Protein AF-A0A1V9VBV7-F1 (afdb_monomer_lite)

Organism: NCBI:txid28198

pLDDT: mean 93.34, std 6.85, range [49.47, 98.5]

Radius of gyration: 16.04 Å; chains: 1; bounding box: 37×17×46 Å

InterPro domains:
  IPR013785 Aldolase-type TIM barrel [G3DSA:3.20.20.70] (1-87)

Foldseek 3Di:
DEDDVQDDAAQRHHHPLVVCVVVVDPVDDNVVSVVCCVPPVVVVCVVDPGHHDLLSVLCVVVVHDCPLVVVCVVVVPPPSVVSSVVVVPPD

Secondary structure (DSSP, 8-state):
--BGGG--STT---BHHHHHHHH--TTS-SHHHHHHIIIIIHHHHTT---S--HHHHHHHHTT--THHHHHHHHTT---HHHHHHHHHT--

Structure (mmCIF, N/CA/C/O backbone):
data_AF-A0A1V9VBV7-F1
#
_entry.id   AF-A0A1V9VBV7-F1
#
loop_
_atom_site.group_PDB
_atom_site.id
_atom_site.type_symbol
_atom_site.label_atom_id
_atom_site.label_alt_id
_atom_site.label_comp_id
_atom_site.label_asym_id
_atom_site.label_entity_id
_atom_site.label_seq_id
_atom_site.pdbx_PDB_ins_code
_atom_site.Cartn_x
_atom_site.Cartn_y
_atom_site.Cartn_z
_atom_site.occupancy
_atom_site.B_iso_or_equiv
_atom_site.auth_seq_id
_atom_site.auth_comp_id
_atom_site.auth_asym_id
_atom_site.auth_atom_id
_atom_site.pdbx_PDB_model_num
ATOM 1 N N . ASP A 1 1 ? 14.604 -4.507 -0.464 1.00 91.12 1 ASP A N 1
ATOM 2 C CA . ASP A 1 1 ? 13.547 -5.024 -1.353 1.00 91.12 1 ASP A CA 1
ATOM 3 C C . ASP A 1 1 ? 12.456 -4.001 -1.548 1.00 91.12 1 ASP A C 1
ATOM 5 O O . ASP A 1 1 ? 12.279 -3.132 -0.701 1.00 91.12 1 ASP A O 1
ATOM 9 N N . VAL A 1 2 ? 11.786 -4.079 -2.691 1.00 96.38 2 VAL A N 1
ATOM 10 C CA . VAL A 1 2 ? 10.740 -3.154 -3.137 1.00 96.38 2 VAL A CA 1
ATOM 11 C C . VAL A 1 2 ? 9.734 -3.909 -3.995 1.00 96.38 2 VAL A C 1
ATOM 13 O O . VAL A 1 2 ? 10.066 -4.954 -4.559 1.00 96.38 2 VAL A O 1
ATOM 16 N N . THR A 1 3 ? 8.533 -3.358 -4.138 1.00 96.81 3 THR A N 1
ATOM 17 C CA . THR A 1 3 ? 7.527 -3.833 -5.094 1.00 96.81 3 THR A CA 1
ATOM 18 C C . THR A 1 3 ? 6.981 -2.663 -5.904 1.00 96.81 3 THR A C 1
ATOM 20 O O . THR A 1 3 ? 7.034 -1.513 -5.469 1.00 96.81 3 THR A O 1
ATOM 23 N N . VAL A 1 4 ? 6.487 -2.938 -7.112 1.00 96.56 4 VAL A N 1
ATOM 24 C CA . VAL A 1 4 ? 5.868 -1.903 -7.953 1.00 96.56 4 VAL A CA 1
ATOM 25 C C . VAL A 1 4 ? 4.596 -1.387 -7.276 1.00 96.56 4 VAL A C 1
ATOM 27 O O . VAL A 1 4 ? 3.814 -2.197 -6.773 1.00 96.56 4 VAL A O 1
ATOM 30 N N . SER A 1 5 ? 4.414 -0.065 -7.218 1.00 95.50 5 SER A N 1
ATOM 31 C CA . SER A 1 5 ? 3.296 0.599 -6.521 1.00 95.50 5 SER A CA 1
ATOM 32 C C . SER A 1 5 ? 3.179 0.240 -5.036 1.00 95.50 5 SER A C 1
ATOM 34 O O . SER A 1 5 ? 2.105 0.319 -4.445 1.00 95.50 5 SER A O 1
ATOM 36 N N . GLY A 1 6 ? 4.265 -0.236 -4.415 1.00 95.75 6 GLY A N 1
ATOM 37 C CA . GLY A 1 6 ? 4.245 -0.688 -3.022 1.00 95.75 6 GLY A CA 1
ATOM 38 C C . GLY A 1 6 ? 3.309 -1.876 -2.773 1.00 95.75 6 GLY A C 1
ATOM 39 O O . GLY A 1 6 ? 2.940 -2.133 -1.627 1.00 95.75 6 GLY A O 1
ATOM 40 N N . LEU A 1 7 ? 2.928 -2.627 -3.815 1.00 94.31 7 LEU A N 1
ATOM 41 C CA . LEU A 1 7 ? 2.020 -3.766 -3.702 1.00 94.31 7 LEU A CA 1
ATOM 42 C C . LEU A 1 7 ? 2.499 -4.784 -2.663 1.00 94.31 7 LEU A C 1
ATOM 44 O O . LEU A 1 7 ? 3.642 -5.254 -2.670 1.00 94.31 7 LEU A O 1
ATOM 48 N N . GLY A 1 8 ? 1.586 -5.144 -1.774 1.00 92.00 8 GLY A N 1
ATOM 49 C CA . GLY A 1 8 ? 1.791 -6.100 -0.699 1.00 92.00 8 GLY A CA 1
ATOM 50 C C . GLY A 1 8 ? 0.571 -6.114 0.211 1.00 92.00 8 GLY A C 1
ATOM 51 O O . GLY A 1 8 ? -0.149 -5.123 0.299 1.00 92.00 8 GLY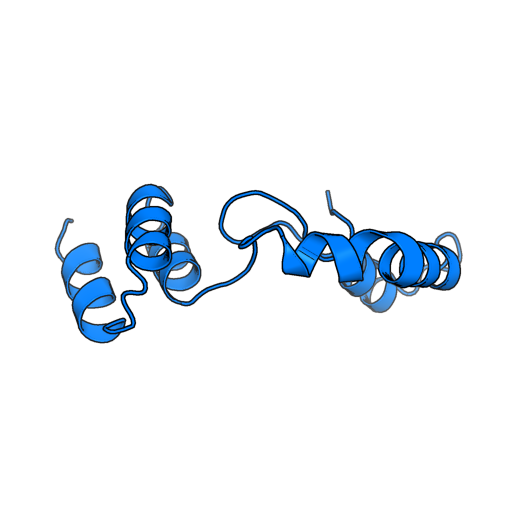 A O 1
ATOM 52 N N . ARG A 1 9 ? 0.323 -7.241 0.884 1.00 90.94 9 ARG A N 1
ATOM 53 C CA . ARG A 1 9 ? -0.749 -7.323 1.885 1.00 90.94 9 ARG A CA 1
ATOM 54 C C . ARG A 1 9 ? -0.503 -6.312 3.006 1.00 90.94 9 ARG A C 1
ATOM 56 O O . ARG A 1 9 ? 0.641 -6.014 3.342 1.00 90.94 9 ARG A O 1
ATOM 63 N N . GLY A 1 10 ? -1.575 -5.853 3.639 1.00 92.00 10 GLY A N 1
ATOM 64 C CA . GLY A 1 10 ? -1.465 -4.894 4.730 1.00 92.00 10 GLY A CA 1
ATOM 65 C C . GLY A 1 10 ? -1.155 -3.488 4.219 1.00 92.00 10 GLY A C 1
ATOM 66 O O . GLY A 1 10 ? -1.741 -3.047 3.232 1.00 92.00 10 GLY A O 1
ATOM 67 N N . ALA A 1 11 ? -0.201 -2.822 4.874 1.00 95.1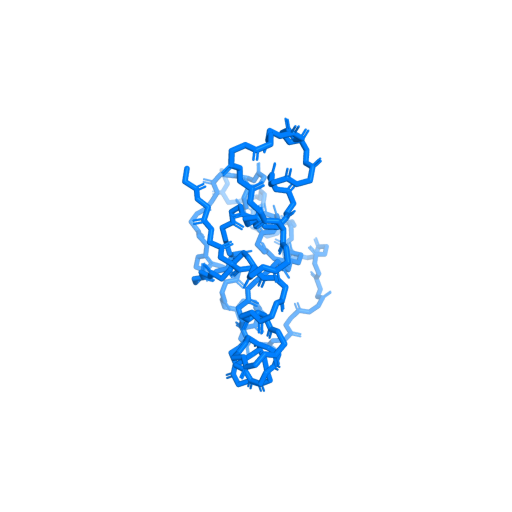2 11 ALA A N 1
ATOM 68 C CA . ALA A 1 11 ? 0.255 -1.473 4.534 1.00 95.12 11 ALA A CA 1
ATOM 69 C C . ALA A 1 11 ? 0.985 -1.376 3.181 1.00 95.12 11 ALA A C 1
ATOM 71 O O . ALA A 1 11 ? 1.219 -0.270 2.697 1.00 95.12 11 ALA A O 1
ATOM 72 N N . GLY A 1 12 ? 1.357 -2.518 2.595 1.00 94.88 12 GLY A N 1
ATOM 73 C CA . GLY A 1 12 ? 2.207 -2.592 1.413 1.00 94.88 12 GLY A CA 1
ATOM 74 C C . GLY A 1 12 ? 3.699 -2.663 1.747 1.00 94.88 12 GLY A C 1
ATOM 75 O O . GLY A 1 12 ? 4.101 -2.821 2.899 1.00 94.88 12 GLY A O 1
ATOM 76 N N . ASN A 1 13 ? 4.517 -2.571 0.704 1.00 96.00 13 ASN A N 1
ATOM 77 C CA . ASN A 1 13 ? 5.977 -2.567 0.765 1.00 96.00 13 ASN A CA 1
ATOM 78 C C . ASN A 1 13 ? 6.535 -1.209 0.317 1.00 96.00 13 ASN A C 1
ATOM 80 O O . ASN A 1 13 ? 5.802 -0.318 -0.107 1.00 96.00 13 ASN A O 1
ATOM 84 N N . CYS A 1 14 ? 7.860 -1.064 0.366 1.00 96.50 14 CYS A N 1
ATOM 85 C CA . CYS A 1 14 ? 8.534 0.093 -0.212 1.00 96.50 14 CYS A CA 1
ATOM 86 C C . CYS A 1 14 ? 8.264 0.171 -1.733 1.00 96.50 14 CYS A C 1
ATOM 88 O O . CYS A 1 14 ? 8.574 -0.799 -2.440 1.00 96.50 14 CYS A O 1
ATOM 90 N N . PRO A 1 15 ? 7.718 1.290 -2.249 1.00 97.00 15 PRO A N 1
ATOM 91 C CA . PRO A 1 15 ? 7.418 1.409 -3.671 1.00 97.00 15 PRO A CA 1
ATOM 92 C C . PRO A 1 15 ? 8.688 1.552 -4.521 1.00 97.00 15 PRO A C 1
ATOM 94 O O . PRO A 1 15 ? 9.529 2.424 -4.275 1.00 97.00 15 PRO A O 1
ATOM 97 N N . LEU A 1 16 ? 8.832 0.694 -5.535 1.00 97.12 16 LEU A N 1
ATOM 98 C CA . LEU A 1 16 ? 9.995 0.656 -6.428 1.00 97.12 16 LEU A CA 1
ATOM 99 C C . LEU A 1 16 ? 10.202 2.002 -7.126 1.00 97.12 16 LEU A C 1
ATOM 101 O O . LEU A 1 16 ? 11.319 2.508 -7.172 1.00 97.12 16 LEU A O 1
ATOM 105 N N . GLU A 1 17 ? 9.133 2.593 -7.647 1.00 96.38 17 GLU A N 1
ATOM 106 C CA . GLU A 1 17 ? 9.151 3.847 -8.392 1.00 96.38 17 GLU A CA 1
ATOM 107 C C . GLU A 1 17 ? 9.630 5.037 -7.548 1.00 96.38 17 GLU A C 1
ATOM 109 O O . GLU A 1 17 ? 10.304 5.920 -8.080 1.00 96.38 17 GLU A O 1
ATOM 114 N N . LEU A 1 18 ? 9.371 5.027 -6.233 1.00 95.62 18 LEU A N 1
ATOM 115 C CA . LEU A 1 18 ? 9.918 6.021 -5.307 1.00 95.62 18 LEU A CA 1
ATOM 116 C C . LEU A 1 18 ? 11.412 5.794 -5.072 1.00 95.62 18 LEU A C 1
ATOM 118 O O . LEU A 1 18 ? 12.199 6.743 -5.119 1.00 95.62 18 LEU A O 1
ATOM 122 N N . LEU A 1 19 ? 11.821 4.538 -4.857 1.00 95.44 19 LEU A N 1
ATOM 123 C CA . LEU A 1 19 ? 13.228 4.207 -4.639 1.00 95.44 19 LEU A CA 1
ATOM 124 C C . LEU A 1 19 ? 14.082 4.543 -5.869 1.00 95.44 19 LEU A C 1
ATOM 126 O O . LEU A 1 19 ? 15.166 5.106 -5.723 1.00 95.44 19 LEU A O 1
ATOM 130 N N . LEU A 1 20 ? 13.603 4.240 -7.078 1.00 94.88 20 LEU A N 1
ATOM 131 C CA . LEU A 1 20 ? 14.315 4.563 -8.317 1.00 94.88 20 LEU A CA 1
ATOM 132 C C . LEU A 1 20 ? 14.517 6.075 -8.481 1.00 94.88 20 LEU A C 1
ATOM 134 O O . LEU A 1 20 ? 15.634 6.510 -8.781 1.00 94.88 20 LEU A O 1
ATOM 138 N N . GLY A 1 21 ? 13.477 6.874 -8.218 1.00 89.81 21 GLY A N 1
ATOM 139 C CA . GLY A 1 21 ? 13.558 8.336 -8.248 1.00 89.81 21 GLY A CA 1
ATOM 140 C C . GLY A 1 21 ? 14.527 8.913 -7.209 1.00 89.81 21 GLY A C 1
ATOM 141 O O . GLY A 1 21 ? 15.245 9.872 -7.500 1.00 89.81 21 GLY A O 1
ATOM 142 N N . PHE A 1 22 ? 14.598 8.302 -6.022 1.00 94.00 22 PHE A N 1
ATOM 143 C CA . PHE A 1 22 ? 15.540 8.686 -4.970 1.00 94.00 22 PHE A CA 1
ATOM 144 C C . PHE A 1 22 ? 16.994 8.348 -5.327 1.00 94.00 22 PHE A C 1
ATOM 146 O O . PHE A 1 22 ? 17.872 9.200 -5.200 1.00 94.00 22 PHE A O 1
ATOM 153 N N . LEU A 1 23 ? 17.254 7.123 -5.800 1.00 93.62 23 LEU A N 1
ATOM 154 C CA . LEU A 1 23 ? 18.610 6.640 -6.079 1.00 93.62 23 LEU A CA 1
ATOM 155 C C . LEU A 1 23 ? 19.274 7.353 -7.262 1.00 93.62 23 LEU A C 1
ATOM 157 O O . LEU A 1 23 ? 20.501 7.420 -7.302 1.00 93.62 23 LEU A O 1
ATOM 161 N N . LYS A 1 24 ? 18.489 7.834 -8.240 1.00 86.44 24 LYS A N 1
ATOM 162 C CA . LYS A 1 24 ? 18.982 8.513 -9.460 1.00 86.44 24 LYS A CA 1
ATOM 163 C C . LYS A 1 24 ? 20.097 7.740 -10.181 1.00 86.44 24 LYS A C 1
ATOM 165 O O . LYS A 1 24 ? 20.985 8.324 -10.798 1.00 86.44 24 LYS A O 1
ATOM 17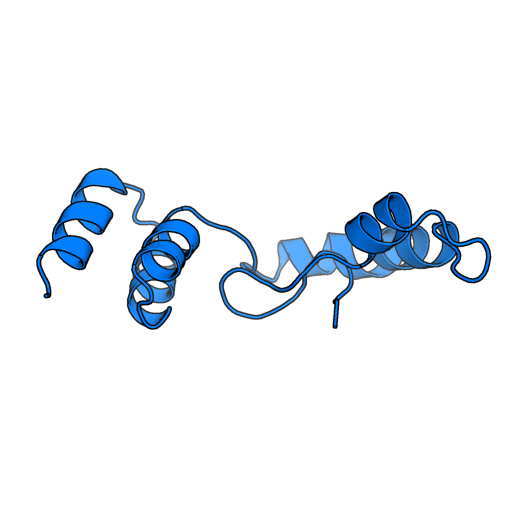0 N N . ASN A 1 25 ? 20.070 6.411 -10.085 1.00 91.44 25 ASN A N 1
ATOM 171 C CA . ASN A 1 25 ? 21.111 5.550 -10.629 1.00 91.44 25 ASN A CA 1
ATOM 172 C C . ASN A 1 25 ? 20.797 5.219 -12.101 1.00 91.44 25 ASN A C 1
ATOM 174 O O . ASN A 1 25 ? 19.784 4.564 -12.354 1.00 91.44 25 ASN A O 1
ATOM 178 N N . PRO A 1 26 ? 21.664 5.584 -13.066 1.00 87.75 26 PRO A N 1
ATOM 179 C CA . PRO A 1 26 ? 21.396 5.405 -14.496 1.00 87.75 26 PRO A CA 1
ATOM 180 C C . PRO A 1 26 ? 21.311 3.935 -14.940 1.00 87.75 26 PRO A C 1
ATOM 182 O O . PRO A 1 26 ? 20.841 3.655 -16.041 1.00 87.75 26 PRO A O 1
ATOM 185 N N . LYS A 1 27 ? 21.741 2.981 -14.099 1.00 94.50 27 LYS A N 1
ATOM 186 C CA . LYS A 1 27 ? 21.562 1.541 -14.341 1.00 94.50 27 LYS A CA 1
ATOM 187 C C . LYS A 1 27 ? 20.083 1.145 -14.378 1.00 94.50 27 LYS A C 1
ATOM 189 O O . LYS A 1 27 ? 19.725 0.198 -15.076 1.00 94.50 27 LYS A O 1
ATOM 194 N N . TYR A 1 28 ? 19.239 1.840 -13.619 1.00 93.12 28 TYR A N 1
ATOM 195 C CA . TYR A 1 28 ? 17.816 1.543 -13.515 1.00 93.12 28 TYR A CA 1
ATOM 196 C C . TYR A 1 28 ? 17.003 2.549 -14.324 1.00 93.12 28 TYR A C 1
ATOM 198 O O . TYR A 1 28 ? 17.314 3.737 -14.367 1.00 93.12 28 TYR A O 1
ATOM 206 N N . LYS A 1 29 ? 15.954 2.064 -14.987 1.00 93.44 29 LYS A N 1
ATOM 207 C CA . LYS A 1 29 ? 15.124 2.869 -15.884 1.00 93.44 29 LYS A CA 1
ATOM 208 C C . LYS A 1 29 ? 13.739 3.048 -15.279 1.00 93.44 29 LYS A C 1
ATOM 210 O O . LYS A 1 29 ? 13.089 2.060 -14.958 1.00 93.44 29 LYS A O 1
ATOM 215 N N . GLN A 1 30 ? 13.288 4.297 -15.187 1.00 94.44 30 GLN A N 1
ATOM 216 C CA . GLN A 1 30 ? 11.962 4.633 -14.665 1.00 94.44 30 GLN A CA 1
ATOM 217 C C . GLN A 1 30 ? 10.841 4.254 -15.642 1.00 94.44 30 GLN A C 1
ATOM 219 O O . GLN A 1 30 ? 9.829 3.699 -15.232 1.00 94.44 30 GLN A O 1
ATOM 224 N N . MET A 1 31 ? 11.034 4.529 -16.937 1.00 96.06 31 MET A N 1
ATOM 225 C CA . MET A 1 31 ? 9.978 4.390 -17.949 1.00 96.06 31 MET A CA 1
ATOM 226 C C . MET A 1 31 ? 9.331 2.994 -17.997 1.00 96.06 31 MET A C 1
ATOM 228 O O . MET A 1 31 ? 8.108 2.939 -17.944 1.00 96.06 31 MET A O 1
ATOM 232 N N . PRO A 1 32 ? 10.082 1.870 -17.999 1.00 97.12 32 PRO A N 1
ATOM 233 C CA . PRO A 1 32 ? 9.460 0.542 -18.006 1.00 97.12 32 PRO A CA 1
ATOM 234 C C . PRO A 1 32 ? 8.633 0.237 -16.748 1.00 97.12 32 PRO A C 1
ATOM 236 O O . PRO A 1 32 ? 7.690 -0.543 -16.806 1.00 97.12 32 PRO A O 1
ATOM 239 N N . VAL A 1 33 ? 8.980 0.836 -15.601 1.00 97.50 33 VAL A N 1
ATOM 240 C CA . VAL A 1 33 ? 8.208 0.670 -14.360 1.00 97.50 33 VAL A CA 1
ATOM 241 C C . VAL A 1 33 ? 6.886 1.424 -14.461 1.00 97.50 33 VAL A C 1
ATOM 243 O O . VAL A 1 33 ? 5.853 0.868 -14.108 1.00 97.50 33 VAL A O 1
ATOM 246 N N . LEU A 1 34 ? 6.903 2.651 -14.991 1.00 97.75 34 LEU A N 1
ATOM 247 C CA . LEU A 1 34 ? 5.684 3.436 -15.210 1.00 97.75 34 LEU A CA 1
ATOM 248 C C . LEU A 1 34 ? 4.749 2.758 -16.219 1.00 97.75 34 LEU A C 1
ATOM 250 O O . LEU A 1 34 ? 3.566 2.612 -15.939 1.00 97.75 34 LEU A O 1
ATOM 254 N N . GLU A 1 35 ? 5.287 2.245 -17.326 1.00 98.50 35 GLU A N 1
ATOM 255 C CA . GLU A 1 35 ? 4.512 1.490 -18.320 1.00 98.50 35 GLU A CA 1
ATOM 256 C C . GLU A 1 35 ? 3.859 0.236 -17.710 1.00 98.50 35 GLU A C 1
ATOM 258 O O . GLU A 1 35 ? 2.706 -0.085 -17.998 1.00 98.50 35 GLU A O 1
ATOM 263 N N . PHE A 1 36 ? 4.569 -0.477 -16.830 1.00 98.31 36 PHE A N 1
ATOM 264 C CA . PHE A 1 36 ? 3.991 -1.616 -16.117 1.00 98.31 36 PHE A CA 1
ATOM 265 C C . PHE A 1 36 ? 2.864 -1.188 -15.163 1.00 98.31 36 PHE A C 1
ATOM 267 O O . PHE A 1 36 ? 1.848 -1.878 -15.060 1.00 98.31 36 PHE A O 1
ATOM 274 N N . ILE A 1 37 ? 3.018 -0.049 -14.481 1.00 97.88 37 ILE A N 1
ATOM 275 C CA . ILE A 1 37 ? 1.973 0.504 -13.611 1.00 97.88 37 ILE A CA 1
ATOM 276 C C . ILE A 1 37 ? 0.715 0.815 -14.425 1.00 97.88 37 ILE A C 1
ATOM 278 O O . ILE A 1 37 ? -0.368 0.353 -14.064 1.00 97.88 37 ILE A O 1
ATOM 282 N N . GLU A 1 38 ? 0.871 1.537 -15.535 1.00 98.19 38 GLU A N 1
ATOM 283 C CA . GLU A 1 38 ? -0.221 1.933 -16.431 1.00 98.19 38 GLU A CA 1
ATOM 284 C C . GLU A 1 38 ? -0.983 0.722 -16.978 1.00 98.19 38 GLU A C 1
ATOM 286 O O . GLU A 1 38 ? -2.211 0.686 -16.920 1.00 98.19 38 GLU A O 1
ATOM 291 N N . ASN A 1 39 ? -0.259 -0.290 -17.463 1.00 98.44 39 ASN A N 1
ATOM 292 C CA . ASN A 1 39 ? -0.860 -1.431 -18.151 1.00 98.44 39 ASN A CA 1
ATOM 293 C C . ASN A 1 39 ? -1.457 -2.492 -17.215 1.00 98.44 39 ASN A C 1
ATOM 295 O O . ASN A 1 39 ? -2.332 -3.245 -17.639 1.00 98.44 39 ASN A O 1
ATOM 299 N N . TYR A 1 40 ? -0.974 -2.600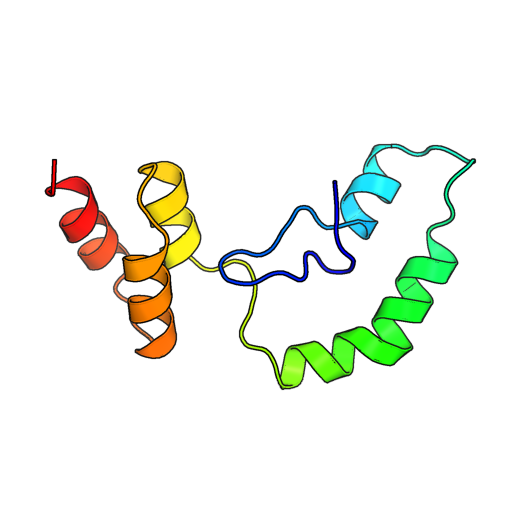 -15.971 1.00 97.06 40 TYR A N 1
ATOM 300 C CA . TYR A 1 40 ? -1.333 -3.723 -15.095 1.00 97.06 40 TYR A CA 1
ATOM 301 C C . TYR A 1 40 ? -1.779 -3.310 -13.699 1.00 97.06 40 TYR A C 1
ATOM 303 O O . TYR A 1 40 ? -2.689 -3.929 -13.144 1.00 97.06 40 TYR A O 1
ATOM 311 N N . ILE A 1 41 ? -1.142 -2.303 -13.101 1.00 96.19 41 ILE A N 1
ATOM 312 C CA . ILE A 1 41 ? -1.360 -2.003 -11.685 1.00 96.19 41 ILE A CA 1
ATOM 313 C C . ILE A 1 41 ? -2.586 -1.125 -11.463 1.00 96.19 41 ILE A C 1
ATOM 315 O O . ILE A 1 41 ? -3.381 -1.439 -10.580 1.00 96.19 41 ILE A O 1
ATOM 319 N N . VAL A 1 42 ? -2.812 -0.109 -12.300 1.00 95.00 42 VAL A N 1
ATOM 320 C CA . VAL A 1 42 ? -3.978 0.790 -12.174 1.00 95.00 42 VAL A CA 1
ATOM 321 C C . VAL A 1 42 ? -5.303 0.017 -12.154 1.00 95.00 42 VAL A C 1
ATOM 323 O O . VAL A 1 42 ? -6.213 0.334 -11.388 1.00 95.00 42 VAL A O 1
ATOM 326 N N . ASP A 1 43 ? -5.431 -1.026 -12.974 1.00 95.25 43 ASP A N 1
ATOM 327 C CA . ASP A 1 43 ? -6.629 -1.872 -12.985 1.00 95.25 43 ASP A CA 1
ATOM 328 C C . ASP A 1 43 ? -6.679 -2.880 -11.833 1.00 95.25 43 ASP A C 1
ATOM 330 O O . ASP A 1 43 ? -7.768 -3.289 -11.414 1.00 95.25 43 ASP A O 1
ATOM 334 N N . LEU A 1 44 ? -5.522 -3.287 -11.310 1.00 94.19 44 LEU A N 1
ATOM 335 C CA . LEU A 1 44 ? -5.424 -4.187 -10.167 1.00 94.19 44 LEU A CA 1
ATOM 336 C C . LEU A 1 44 ? -5.815 -3.486 -8.859 1.00 94.19 44 LEU A C 1
ATOM 338 O O . LEU A 1 44 ? -6.536 -4.072 -8.053 1.00 94.19 44 LEU A O 1
ATOM 342 N N . GLU A 1 45 ? -5.409 -2.231 -8.669 1.00 90.69 45 GLU A N 1
ATOM 343 C CA . GLU A 1 45 ? -5.728 -1.416 -7.485 1.00 90.69 45 GLU A CA 1
ATOM 344 C C . GLU A 1 45 ? -7.236 -1.198 -7.310 1.00 90.69 45 GLU A C 1
ATOM 346 O O . GLU A 1 45 ? -7.734 -1.148 -6.192 1.00 90.69 45 GLU A O 1
ATOM 351 N N . LYS A 1 46 ? -8.008 -1.186 -8.404 1.00 91.38 46 LYS A N 1
ATOM 352 C CA . LYS A 1 46 ? -9.482 -1.130 -8.346 1.00 91.38 46 LYS A CA 1
ATOM 353 C C . LYS A 1 46 ? -10.111 -2.382 -7.721 1.00 91.38 46 LYS A C 1
ATOM 355 O O . LYS A 1 46 ? -11.279 -2.355 -7.343 1.00 91.38 46 LYS A O 1
ATOM 360 N N . LYS A 1 47 ? -9.373 -3.495 -7.680 1.00 91.81 47 LYS A N 1
ATOM 361 C CA . LYS A 1 47 ? -9.833 -4.809 -7.199 1.00 91.81 47 LYS A CA 1
ATOM 362 C C . LYS A 1 47 ? -9.194 -5.199 -5.870 1.00 91.81 47 LYS A C 1
ATOM 364 O O . LYS A 1 47 ? -9.740 -6.043 -5.164 1.00 91.81 47 LYS A O 1
ATOM 369 N N . LEU A 1 48 ? -8.028 -4.636 -5.560 1.00 88.31 48 LEU A N 1
ATOM 370 C CA . LEU A 1 48 ? -7.276 -4.925 -4.350 1.00 88.31 48 LEU A CA 1
ATOM 371 C C . LEU A 1 48 ? -7.326 -3.732 -3.410 1.00 88.31 48 LEU A C 1
ATOM 373 O O . LEU A 1 48 ? -6.675 -2.719 -3.637 1.00 88.31 48 LEU A O 1
ATOM 377 N N . ASP A 1 49 ? -8.011 -3.906 -2.289 1.00 83.19 49 ASP A N 1
ATOM 378 C CA . ASP A 1 49 ? -7.895 -2.984 -1.171 1.00 83.19 49 ASP A CA 1
ATOM 379 C C . ASP A 1 49 ? -6.620 -3.322 -0.385 1.00 83.19 49 ASP A C 1
ATOM 381 O O . ASP A 1 49 ? -6.676 -3.898 0.693 1.00 83.19 49 ASP A O 1
ATOM 385 N N . TRP A 1 50 ? -5.436 -3.024 -0.921 1.00 88.06 50 TRP A N 1
ATOM 386 C CA . TRP A 1 50 ? -4.134 -3.137 -0.235 1.00 88.06 50 TRP A CA 1
ATOM 387 C C . TRP A 1 50 ? -3.470 -1.761 -0.159 1.00 88.06 50 TRP A C 1
ATOM 389 O O . TRP A 1 50 ? -3.857 -0.856 -0.890 1.00 88.06 50 TRP A O 1
ATOM 399 N N . GLY A 1 51 ? -2.498 -1.592 0.735 1.00 90.44 51 GLY A N 1
ATOM 400 C CA . GLY A 1 51 ? -1.727 -0.357 0.838 1.00 90.44 51 GLY A CA 1
ATOM 401 C C . GLY A 1 51 ? -1.972 0.429 2.120 1.00 90.44 51 GLY A C 1
ATOM 402 O O . GLY A 1 51 ? -2.657 -0.005 3.052 1.00 90.44 51 GLY A O 1
ATOM 403 N N . TYR A 1 52 ? -1.328 1.591 2.177 1.00 93.88 52 TYR A N 1
ATOM 404 C CA . TYR A 1 52 ? -1.265 2.420 3.369 1.00 93.88 52 TYR A CA 1
ATOM 405 C C . TYR A 1 52 ? -2.655 2.836 3.866 1.00 93.88 52 TYR A C 1
ATOM 407 O O . TYR A 1 52 ? -3.525 3.244 3.101 1.00 93.88 52 TYR A O 1
ATOM 415 N N . SER A 1 53 ? -2.841 2.782 5.183 1.00 95.12 53 SER A N 1
ATOM 416 C CA . SER A 1 53 ? -4.031 3.290 5.858 1.00 95.12 53 SER A CA 1
ATOM 417 C C . SER A 1 53 ? -3.668 3.765 7.264 1.00 95.12 53 SER A C 1
ATOM 419 O O . SER A 1 53 ? -2.636 3.372 7.816 1.00 95.12 53 SER A O 1
ATOM 421 N N . ILE A 1 54 ? -4.519 4.601 7.865 1.00 97.31 54 ILE A N 1
ATOM 422 C CA . ILE A 1 54 ? -4.294 5.086 9.234 1.00 97.31 54 ILE A CA 1
ATOM 423 C C . ILE A 1 54 ? -4.241 3.935 10.255 1.00 97.31 54 ILE A C 1
ATOM 425 O O . ILE A 1 54 ? -3.334 3.957 11.087 1.00 97.31 54 ILE A O 1
ATOM 429 N N . PRO A 1 55 ? -5.097 2.892 10.191 1.00 96.81 55 PRO A N 1
ATOM 430 C CA . PRO A 1 55 ? -4.955 1.739 11.075 1.00 96.81 55 PRO A CA 1
ATOM 431 C C . PRO A 1 55 ? -3.585 1.058 10.965 1.00 96.81 55 PRO A C 1
ATOM 433 O O . PRO A 1 55 ? -2.974 0.767 11.991 1.00 96.81 55 PRO A O 1
ATOM 436 N N . TYR A 1 56 ? -3.061 0.867 9.745 1.00 97.19 56 TYR A N 1
ATOM 437 C CA . TYR A 1 56 ? -1.733 0.272 9.554 1.00 97.19 56 TYR A CA 1
ATOM 438 C C . TYR A 1 56 ? -0.606 1.159 10.079 1.00 97.19 56 TYR A C 1
ATOM 440 O O . TYR A 1 56 ? 0.351 0.646 10.659 1.00 97.19 56 TYR A O 1
ATOM 448 N N . MET A 1 57 ? -0.723 2.478 9.902 1.00 97.25 57 MET A N 1
ATOM 449 C CA . MET A 1 57 ? 0.214 3.433 10.491 1.00 97.25 57 MET A CA 1
ATOM 450 C C . MET A 1 57 ? 0.238 3.298 12.018 1.00 97.25 57 MET A C 1
ATOM 452 O O . MET A 1 57 ? 1.316 3.208 12.597 1.00 97.25 57 MET A O 1
ATOM 456 N N . ILE A 1 58 ? -0.935 3.241 12.658 1.00 96.88 58 ILE A N 1
ATOM 457 C CA . ILE A 1 58 ? -1.065 3.122 14.117 1.00 96.88 58 ILE A CA 1
ATOM 458 C C . ILE A 1 58 ? -0.420 1.830 14.614 1.00 96.88 58 ILE A C 1
ATOM 460 O O . ILE A 1 58 ? 0.456 1.883 15.474 1.00 96.88 58 ILE A O 1
ATOM 464 N N . THR A 1 59 ? -0.801 0.676 14.056 1.00 95.94 59 THR A N 1
ATOM 465 C CA . THR A 1 59 ? -0.228 -0.604 14.497 1.00 95.94 59 THR A CA 1
ATOM 466 C C . THR A 1 59 ? 1.273 -0.668 14.236 1.00 95.94 59 THR A C 1
ATOM 468 O O . THR A 1 59 ? 2.010 -1.171 15.070 1.00 95.94 59 THR A O 1
ATOM 471 N N . GLY A 1 60 ? 1.748 -0.112 13.116 1.00 95.19 60 GLY A N 1
ATOM 472 C CA . GLY A 1 60 ? 3.177 -0.069 12.808 1.00 95.19 60 GLY A CA 1
ATOM 473 C C . GLY A 1 60 ? 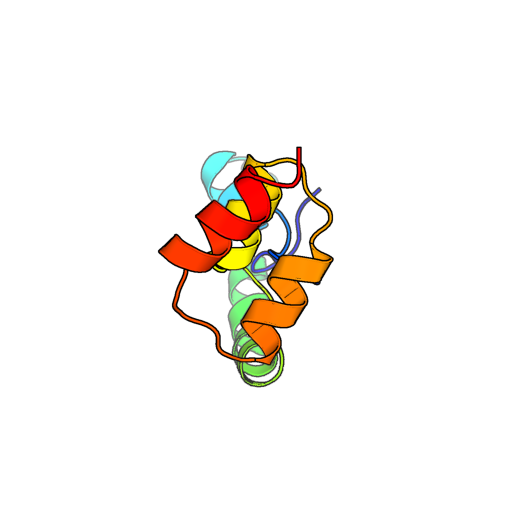3.978 0.784 13.796 1.00 95.19 60 GLY A C 1
ATOM 474 O O . GLY A 1 60 ? 5.039 0.360 14.242 1.00 95.19 60 GLY A O 1
ATOM 475 N N . GLN A 1 61 ? 3.466 1.959 14.177 1.00 95.69 61 GLN A N 1
ATOM 476 C CA . GLN A 1 61 ? 4.113 2.835 15.165 1.00 95.69 61 GLN A CA 1
ATOM 477 C C . GLN A 1 61 ? 4.170 2.215 16.562 1.00 95.69 61 GLN A C 1
ATOM 479 O O . GLN A 1 61 ? 5.129 2.457 17.289 1.00 95.69 61 GLN A O 1
ATOM 484 N N . LEU A 1 62 ? 3.163 1.418 16.918 1.00 95.00 62 LEU A N 1
ATOM 485 C CA . LEU A 1 62 ? 3.076 0.720 18.202 1.00 95.00 62 LEU A CA 1
ATOM 486 C C . LEU A 1 62 ? 3.748 -0.665 18.179 1.00 95.00 62 LEU A C 1
ATOM 488 O O . LEU A 1 62 ? 3.665 -1.393 19.155 1.00 95.00 62 LEU A O 1
ATOM 492 N N . ASN A 1 63 ? 4.422 -1.034 17.081 1.00 93.38 63 ASN A N 1
ATOM 493 C CA . ASN A 1 63 ? 5.047 -2.349 16.894 1.00 93.38 63 ASN A CA 1
ATOM 494 C C . ASN A 1 63 ? 4.076 -3.537 17.093 1.00 93.38 63 ASN A C 1
ATOM 496 O O . ASN A 1 63 ? 4.458 -4.624 17.525 1.00 93.38 63 ASN A O 1
ATOM 500 N N . GLU A 1 64 ? 2.811 -3.326 16.740 1.00 93.31 64 GLU A N 1
ATOM 501 C CA . GLU A 1 64 ? 1.729 -4.290 16.889 1.00 93.31 64 GLU A CA 1
ATOM 502 C C . GLU A 1 64 ? 1.519 -5.133 15.632 1.00 93.31 64 GLU A C 1
ATOM 504 O O . GLU A 1 64 ? 1.702 -4.679 14.4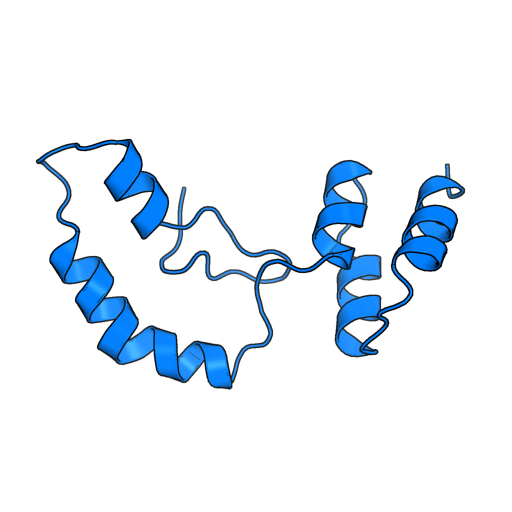95 1.00 93.31 64 GLU A O 1
ATOM 509 N N . HIS A 1 65 ? 1.054 -6.373 15.816 1.00 92.44 65 HIS A N 1
ATOM 510 C CA . HIS A 1 65 ? 0.722 -7.228 14.678 1.00 92.44 65 HIS A CA 1
ATOM 511 C C . HIS A 1 65 ? -0.423 -6.584 13.864 1.00 92.44 65 HIS A C 1
ATOM 513 O O . HIS A 1 65 ? -1.453 -6.215 14.434 1.00 92.44 65 HIS A O 1
ATOM 519 N N . PRO A 1 66 ? -0.363 -6.549 12.516 1.00 93.75 66 PRO A N 1
ATOM 520 C CA . PRO A 1 66 ? -1.326 -5.819 11.676 1.00 93.75 66 PRO A CA 1
ATOM 521 C C . PRO A 1 66 ? -2.776 -6.337 11.707 1.00 93.75 66 PRO A C 1
ATOM 523 O O . PRO A 1 66 ? -3.617 -5.819 10.982 1.00 93.75 66 PRO A O 1
ATOM 526 N N . ARG A 1 67 ? -3.113 -7.344 12.526 1.00 94.31 67 ARG A N 1
ATOM 527 C CA . ARG A 1 67 ? -4.457 -7.954 12.570 1.00 94.31 67 ARG A CA 1
ATOM 528 C C . ARG A 1 67 ? -5.526 -6.946 12.982 1.00 94.31 67 ARG A C 1
ATOM 530 O O . ARG A 1 67 ? -6.597 -6.932 12.384 1.00 94.31 67 ARG A O 1
ATOM 537 N N . ALA A 1 68 ? -5.227 -6.100 13.968 1.00 94.56 68 ALA A N 1
ATOM 538 C CA . ALA A 1 68 ? -6.156 -5.066 14.411 1.00 94.56 68 ALA A CA 1
ATOM 539 C C . ALA A 1 68 ? -6.405 -4.028 13.304 1.00 94.56 68 ALA A C 1
ATOM 541 O O . ALA A 1 68 ? -7.546 -3.640 13.071 1.00 94.56 68 ALA A O 1
ATOM 542 N N . ALA A 1 69 ? -5.355 -3.646 12.572 1.00 95.81 69 ALA A N 1
ATOM 543 C CA . ALA A 1 69 ? -5.465 -2.732 11.441 1.00 95.81 69 ALA A CA 1
ATOM 544 C C . ALA A 1 69 ? -6.236 -3.333 10.260 1.00 95.81 69 ALA A C 1
ATOM 546 O O . ALA A 1 69 ? -7.063 -2.646 9.667 1.00 95.81 69 ALA A O 1
ATOM 547 N N . MET A 1 70 ? -6.000 -4.614 9.947 1.00 94.88 70 MET A N 1
ATOM 548 C CA . MET A 1 70 ? -6.753 -5.348 8.925 1.00 94.88 70 MET A CA 1
ATOM 549 C C . MET A 1 70 ? -8.244 -5.347 9.254 1.00 94.88 70 MET A C 1
ATOM 551 O O . MET A 1 70 ? -9.044 -4.936 8.424 1.00 94.88 70 MET A O 1
ATOM 555 N N . LYS A 1 71 ? -8.602 -5.710 10.492 1.00 95.19 71 LYS A N 1
ATOM 556 C CA . LYS A 1 71 ? -9.996 -5.714 10.944 1.00 95.19 71 LYS A CA 1
ATOM 557 C C . LYS A 1 71 ? -10.638 -4.327 10.844 1.00 95.19 71 LYS A C 1
ATOM 559 O O . LYS A 1 71 ? -11.710 -4.202 10.269 1.00 95.19 71 LYS A O 1
ATOM 564 N N . ALA A 1 72 ? -9.974 -3.293 11.367 1.00 95.00 72 ALA A N 1
ATOM 565 C CA . ALA A 1 72 ? -10.491 -1.925 11.314 1.00 95.00 72 ALA A CA 1
ATOM 566 C C . ALA A 1 72 ? -10.731 -1.462 9.872 1.00 95.00 72 ALA A C 1
ATOM 568 O O . ALA A 1 72 ? -11.719 -0.792 9.589 1.00 95.00 72 ALA A O 1
ATOM 569 N N . ARG A 1 73 ? -9.849 -1.847 8.945 1.00 93.62 73 ARG A N 1
ATOM 570 C CA . ARG A 1 73 ? -10.001 -1.515 7.530 1.00 93.62 73 ARG A CA 1
ATOM 571 C C . ARG A 1 73 ? -11.136 -2.289 6.860 1.00 93.62 73 ARG A C 1
ATOM 573 O O . ARG A 1 73 ? -11.933 -1.660 6.174 1.00 93.62 73 ARG A O 1
ATOM 580 N N . ASP A 1 74 ? -11.251 -3.592 7.114 1.00 93.50 74 ASP A N 1
ATOM 581 C CA . ASP A 1 74 ? -12.338 -4.435 6.593 1.00 93.50 74 ASP A CA 1
ATOM 582 C C . ASP A 1 74 ? -13.721 -3.950 7.075 1.00 93.50 74 ASP A C 1
ATOM 584 O O . ASP A 1 74 ? -14.705 -4.022 6.341 1.00 93.50 74 ASP A O 1
ATOM 588 N N . GLU A 1 75 ? -13.797 -3.419 8.300 1.00 95.19 75 GLU A N 1
ATOM 589 C CA . GLU A 1 75 ? -15.018 -2.853 8.893 1.00 95.19 75 GLU A CA 1
ATOM 590 C C . GLU A 1 75 ? -15.279 -1.392 8.476 1.00 95.19 75 GLU A C 1
ATOM 592 O O . GLU A 1 75 ? -16.326 -0.834 8.810 1.00 95.19 75 GLU A O 1
ATOM 597 N N . GLY A 1 76 ? -14.351 -0.756 7.752 1.00 94.88 76 GLY A N 1
ATOM 598 C CA . GLY A 1 76 ? -14.440 0.663 7.404 1.00 94.88 76 GLY A CA 1
ATOM 599 C C . GLY A 1 76 ? -14.397 1.593 8.623 1.00 94.88 76 GLY A C 1
ATOM 600 O O . GLY A 1 76 ? -14.974 2.684 8.588 1.00 94.88 76 GLY A O 1
ATOM 601 N N . ASP A 1 77 ? -13.745 1.177 9.713 1.00 94.81 77 ASP A N 1
ATOM 602 C CA . ASP A 1 77 ? -13.630 1.969 10.934 1.00 94.81 77 ASP A CA 1
ATOM 603 C C . ASP A 1 77 ? -12.712 3.174 10.712 1.00 94.81 77 ASP A C 1
ATOM 605 O O . ASP A 1 77 ? -11.504 3.068 10.491 1.00 94.81 77 ASP A O 1
ATOM 609 N N . THR A 1 78 ? -13.314 4.354 10.803 1.00 96.50 78 THR A N 1
ATOM 610 C CA . THR A 1 78 ? -12.640 5.643 10.641 1.00 96.50 78 THR A CA 1
ATOM 611 C C . THR A 1 78 ? -12.422 6.368 11.969 1.00 96.50 78 THR A C 1
ATOM 613 O O . THR A 1 78 ? -11.893 7.483 11.996 1.00 96.50 78 THR A O 1
ATOM 616 N N . LYS A 1 79 ? -12.766 5.750 13.109 1.00 97.62 79 LYS A N 1
ATOM 617 C CA . LYS A 1 79 ? -12.577 6.312 14.455 1.00 97.62 79 LYS A CA 1
ATOM 618 C C . LYS A 1 79 ? -11.145 6.121 14.956 1.00 97.62 79 LYS A C 1
ATOM 620 O O . LYS A 1 79 ? -10.898 5.640 16.061 1.00 97.62 79 LYS A O 1
ATOM 625 N N . TYR A 1 80 ? -10.171 6.587 14.179 1.00 97.06 80 TYR A N 1
ATOM 626 C CA . TYR A 1 80 ? -8.742 6.355 14.420 1.00 97.06 80 TYR A CA 1
ATOM 627 C C . TYR A 1 80 ? -8.247 6.800 15.800 1.00 97.06 80 TYR A C 1
ATOM 629 O O . TYR A 1 80 ? -7.329 6.204 16.349 1.00 97.06 80 TYR A O 1
ATOM 637 N N . ARG A 1 81 ? -8.864 7.831 16.391 1.00 97.12 81 ARG A N 1
ATOM 638 C CA . ARG A 1 81 ? -8.546 8.282 17.755 1.00 97.12 81 ARG A CA 1
ATOM 639 C C . ARG A 1 81 ? -8.921 7.249 18.817 1.00 97.12 81 ARG A C 1
ATOM 641 O O . ARG A 1 81 ? -8.183 7.087 19.782 1.00 97.12 81 ARG A O 1
ATOM 648 N N . GLU A 1 82 ? -10.078 6.609 18.670 1.00 96.50 82 GLU A N 1
ATOM 649 C CA . GLU A 1 82 ? -10.534 5.543 19.569 1.00 96.50 82 GLU A CA 1
ATOM 650 C C . GLU A 1 82 ? -9.705 4.284 19.332 1.00 96.50 82 GLU A C 1
ATOM 652 O O . GLU A 1 82 ? -9.196 3.710 20.288 1.00 96.50 82 GLU A O 1
ATOM 657 N N . PHE A 1 83 ? -9.470 3.935 18.065 1.00 96.00 83 PHE A N 1
ATOM 658 C CA . PHE A 1 83 ? -8.588 2.835 17.686 1.00 96.00 83 PHE A CA 1
ATOM 659 C C . PHE A 1 83 ? -7.181 2.988 18.285 1.00 96.00 83 PHE A C 1
ATOM 661 O O . PHE A 1 83 ? -6.700 2.073 18.945 1.00 96.00 83 PHE A O 1
ATOM 668 N N . PHE A 1 84 ? -6.553 4.164 18.144 1.00 96.44 84 PHE A N 1
ATOM 669 C CA . PHE A 1 84 ? -5.241 4.450 18.731 1.00 96.44 84 PHE A CA 1
ATOM 670 C C . PHE A 1 84 ? -5.242 4.251 20.244 1.00 96.44 84 PHE A C 1
ATOM 672 O O . PHE A 1 84 ? -4.388 3.533 20.747 1.00 96.44 84 PHE A O 1
ATOM 679 N N . LYS A 1 85 ? -6.225 4.827 20.954 1.00 94.81 85 LYS A N 1
ATOM 680 C CA . LYS A 1 85 ? -6.363 4.646 22.406 1.00 94.81 85 LYS A CA 1
ATOM 681 C C . LYS A 1 85 ? -6.463 3.166 22.763 1.00 94.81 85 LYS A C 1
ATOM 683 O O . LYS A 1 85 ? -5.702 2.690 23.596 1.00 94.81 85 LYS A O 1
ATOM 688 N N . ASN A 1 86 ? -7.370 2.444 22.113 1.00 91.88 86 ASN A N 1
ATOM 689 C CA . ASN A 1 86 ? -7.623 1.038 22.408 1.00 91.88 86 ASN A CA 1
ATOM 690 C C . ASN A 1 86 ? -6.376 0.176 22.207 1.00 91.88 86 ASN A C 1
ATOM 692 O O . ASN A 1 86 ? -6.168 -0.733 22.994 1.00 91.88 86 ASN A O 1
ATOM 696 N N . ILE A 1 87 ? -5.545 0.467 21.200 1.00 90.00 87 ILE A N 1
ATOM 697 C CA . ILE A 1 87 ? -4.291 -0.264 20.985 1.00 90.00 87 ILE A CA 1
ATOM 698 C C . ILE A 1 87 ? -3.195 0.178 21.953 1.00 90.00 87 ILE A C 1
ATOM 700 O O . ILE A 1 87 ? -2.527 -0.670 22.527 1.00 90.00 87 ILE A O 1
ATOM 704 N N . SER A 1 88 ? -3.047 1.479 22.207 1.00 85.25 88 SER A N 1
ATOM 705 C CA . SER A 1 88 ? -1.999 1.999 23.094 1.00 85.25 88 SER A CA 1
ATOM 706 C C . SER A 1 88 ? -2.153 1.596 24.566 1.00 85.25 88 SER A C 1
ATOM 708 O O . SER A 1 88 ? -1.185 1.662 25.307 1.00 85.25 88 SER A O 1
ATOM 710 N N . PHE A 1 89 ? -3.363 1.229 25.006 1.00 74.19 89 PHE A N 1
ATOM 711 C CA . PHE A 1 89 ? -3.638 0.800 26.386 1.00 74.19 89 PHE A CA 1
ATOM 712 C C . PHE A 1 89 ? -3.687 -0.731 26.551 1.00 74.19 89 PHE A C 1
ATOM 714 O O . PHE A 1 89 ? -4.121 -1.203 27.598 1.00 74.19 89 PHE A O 1
ATOM 721 N N . MET A 1 90 ? -3.306 -1.504 25.525 1.00 60.47 90 MET A N 1
ATOM 722 C CA . MET A 1 90 ? -3.164 -2.966 25.622 1.00 60.47 90 MET A CA 1
ATOM 723 C C . MET A 1 90 ? -1.774 -3.417 26.115 1.00 60.47 90 MET A C 1
ATOM 725 O O . MET A 1 90 ? -1.550 -4.625 26.195 1.00 60.47 90 MET A O 1
ATOM 729 N N . GLU A 1 91 ? -0.881 -2.481 26.463 1.00 49.47 91 GLU A N 1
ATOM 730 C CA . GLU A 1 91 ? 0.372 -2.750 27.195 1.00 49.47 91 GLU A CA 1
ATOM 731 C C . GLU A 1 91 ? 0.156 -2.930 28.706 1.00 49.47 91 GLU A C 1
ATOM 733 O O . GLU A 1 91 ? -0.594 -2.127 29.312 1.00 49.47 91 GLU A O 1
#

Sequence (91 aa):
DVTVSGLGRGAGNCPLELLLGFLKNPKYKQMPVLEFIENYIVDLEKKLDWGYSIPYMITGQLNEHPRAAMKARDEGDTKYREFFKNISFME